Protein AF-A0A3M0YVK8-F1 (afdb_monomer)

Structure (mmCIF, N/CA/C/O backbone):
data_AF-A0A3M0YVK8-F1
#
_entry.id   AF-A0A3M0YVK8-F1
#
loop_
_atom_site.group_PDB
_atom_site.id
_atom_site.type_symbol
_atom_site.label_atom_id
_atom_site.label_alt_id
_atom_site.label_comp_id
_atom_site.label_asym_id
_atom_site.label_entity_id
_atom_site.label_seq_id
_atom_site.pdbx_PDB_ins_code
_atom_site.Cartn_x
_atom_site.Cartn_y
_atom_site.Cartn_z
_atom_site.occupancy
_atom_site.B_iso_or_equiv
_atom_site.auth_seq_id
_atom_site.auth_comp_id
_atom_site.auth_asym_id
_atom_site.auth_atom_id
_atom_site.pdbx_PDB_model_num
ATOM 1 N N . MET A 1 1 ? -7.511 -28.197 2.578 1.00 40.34 1 MET A N 1
ATOM 2 C CA . MET A 1 1 ? -6.990 -27.391 3.706 1.00 40.34 1 MET A CA 1
ATOM 3 C C . MET A 1 1 ? -6.292 -26.165 3.139 1.00 40.34 1 MET A C 1
ATOM 5 O O . MET A 1 1 ? -5.329 -26.332 2.405 1.00 40.34 1 MET A O 1
ATOM 9 N N . GLY A 1 2 ? -6.829 -24.964 3.378 1.00 49.59 2 GLY A N 1
ATOM 10 C CA . GLY A 1 2 ? -6.327 -23.718 2.785 1.00 49.59 2 GLY A CA 1
ATOM 11 C C . GLY A 1 2 ? -4.874 -23.432 3.167 1.00 49.59 2 GLY A C 1
ATOM 12 O O . GLY A 1 2 ? -4.499 -23.566 4.329 1.00 4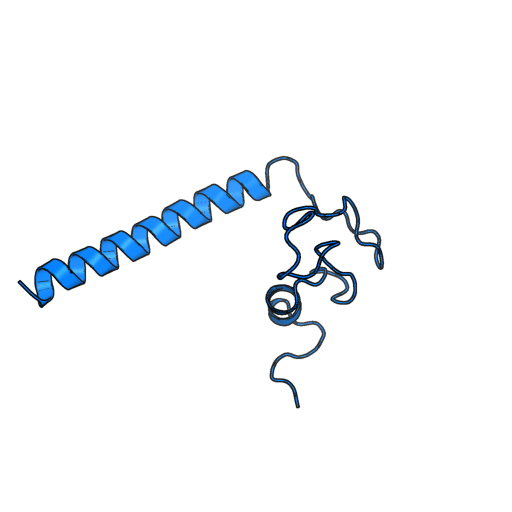9.59 2 GLY A O 1
ATOM 13 N N . LEU A 1 3 ? -4.076 -23.044 2.172 1.00 55.66 3 LEU A N 1
ATOM 14 C CA . LEU A 1 3 ? -2.614 -22.918 2.215 1.00 55.66 3 LEU A CA 1
ATOM 15 C C . LEU A 1 3 ? -2.082 -21.849 3.199 1.00 55.66 3 LEU A C 1
ATOM 17 O O . LEU A 1 3 ? -0.878 -21.743 3.399 1.00 55.66 3 LEU A O 1
ATOM 21 N N . PHE A 1 4 ? -2.958 -21.074 3.847 1.00 52.41 4 PHE A N 1
ATOM 22 C CA . PHE A 1 4 ? -2.586 -20.010 4.778 1.00 52.41 4 PHE A CA 1
ATOM 23 C C . PHE A 1 4 ? -3.292 -20.187 6.124 1.00 52.41 4 PHE A C 1
ATOM 25 O O . PHE A 1 4 ? -4.509 -20.061 6.245 1.00 52.41 4 PHE A O 1
ATOM 32 N N . LYS A 1 5 ? -2.505 -20.484 7.163 1.00 54.78 5 LYS A N 1
ATOM 33 C CA . LYS A 1 5 ? -2.984 -20.659 8.539 1.00 54.78 5 LYS A CA 1
ATOM 34 C C . LYS A 1 5 ? -3.509 -19.317 9.079 1.00 54.78 5 LYS A C 1
ATOM 36 O O . LYS A 1 5 ? -2.810 -18.299 8.986 1.00 54.78 5 LYS A O 1
ATOM 41 N N . LYS A 1 6 ? -4.716 -19.323 9.665 1.00 54.97 6 LYS A N 1
ATOM 42 C CA . LYS A 1 6 ? -5.296 -18.191 10.415 1.00 54.97 6 LYS A CA 1
ATOM 43 C C . LYS A 1 6 ? -4.277 -17.772 11.491 1.00 54.97 6 LYS A C 1
ATOM 45 O O . LYS A 1 6 ? -3.857 -18.612 12.282 1.00 54.97 6 LYS A O 1
ATOM 50 N N . GLY A 1 7 ? -3.816 -16.519 11.455 1.00 64.44 7 GLY A N 1
ATOM 51 C CA . GLY A 1 7 ? -2.749 -15.997 12.330 1.00 64.44 7 GLY A CA 1
ATOM 52 C C . GLY A 1 7 ? -1.418 -15.674 11.633 1.00 64.44 7 GLY A C 1
ATOM 53 O O . GLY A 1 7 ? -0.557 -15.039 12.236 1.00 64.44 7 GLY A O 1
ATOM 54 N N . SER A 1 8 ? -1.242 -16.045 10.361 1.00 71.06 8 SER A N 1
ATOM 55 C CA . SER A 1 8 ? -0.099 -15.586 9.558 1.00 71.06 8 SER A CA 1
ATOM 56 C C . SER A 1 8 ? -0.340 -14.184 8.985 1.00 71.06 8 SER A C 1
ATOM 58 O O . SER A 1 8 ? -1.451 -13.855 8.571 1.00 71.06 8 SER A O 1
ATOM 60 N N . LYS A 1 9 ? 0.709 -13.353 8.912 1.00 74.00 9 LYS A N 1
ATOM 61 C CA . LYS A 1 9 ? 0.630 -12.010 8.304 1.00 74.00 9 LYS A CA 1
ATOM 62 C C . LYS A 1 9 ? 0.185 -12.063 6.840 1.00 74.00 9 LYS A C 1
ATOM 64 O O . LYS A 1 9 ? -0.558 -11.197 6.395 1.00 74.00 9 LYS A O 1
ATOM 69 N N . LEU A 1 10 ? 0.581 -13.117 6.125 1.00 78.44 10 LEU A N 1
ATOM 70 C CA . LEU A 1 10 ? 0.195 -13.356 4.734 1.00 78.44 10 LEU A CA 1
ATOM 71 C C . LEU A 1 10 ? -1.317 -13.542 4.585 1.00 78.44 10 LEU A C 1
ATOM 73 O O . LEU A 1 10 ? -1.912 -12.954 3.689 1.00 78.44 10 LEU A O 1
ATOM 77 N N . TYR A 1 11 ? -1.957 -14.276 5.501 1.00 80.19 11 TYR A N 1
ATOM 78 C CA . TYR A 1 11 ? -3.412 -14.432 5.497 1.00 80.19 11 TYR A CA 1
ATOM 79 C C . TYR A 1 11 ? -4.130 -13.077 5.597 1.00 80.19 11 TYR A C 1
ATOM 81 O O . TYR A 1 11 ? -5.071 -12.818 4.850 1.00 80.19 11 TYR A O 1
ATOM 89 N N . SER A 1 12 ? -3.658 -12.189 6.478 1.00 79.94 12 SER A N 1
ATOM 90 C CA . SER A 1 12 ? -4.216 -10.840 6.633 1.00 79.94 12 SER A CA 1
ATOM 91 C C . SER A 1 12 ? -4.087 -10.000 5.359 1.00 79.94 12 SER A C 1
ATOM 93 O O . SER A 1 12 ? -5.019 -9.275 5.020 1.00 79.94 12 SER A O 1
ATOM 95 N N . ILE A 1 13 ? -2.959 -10.121 4.650 1.00 83.56 13 ILE A N 1
ATOM 96 C CA . ILE A 1 13 ? -2.682 -9.382 3.410 1.00 83.56 13 ILE A CA 1
ATOM 97 C C . ILE A 1 13 ? -3.594 -9.865 2.276 1.00 83.56 13 ILE A C 1
ATOM 99 O O . ILE A 1 13 ? -4.262 -9.050 1.647 1.00 83.56 13 ILE A O 1
ATOM 103 N N . PHE A 1 14 ? -3.676 -11.180 2.045 1.00 82.31 14 PHE A N 1
ATOM 104 C CA . PHE A 1 14 ? -4.468 -11.735 0.940 1.00 82.31 14 PHE A CA 1
ATOM 105 C C . PHE A 1 14 ? -5.978 -11.573 1.132 1.00 82.31 14 PHE A C 1
ATOM 107 O O . PHE A 1 14 ? -6.694 -11.339 0.163 1.00 82.31 14 PHE A O 1
ATOM 114 N N . HIS A 1 15 ? -6.471 -11.684 2.369 1.00 82.19 15 HIS A N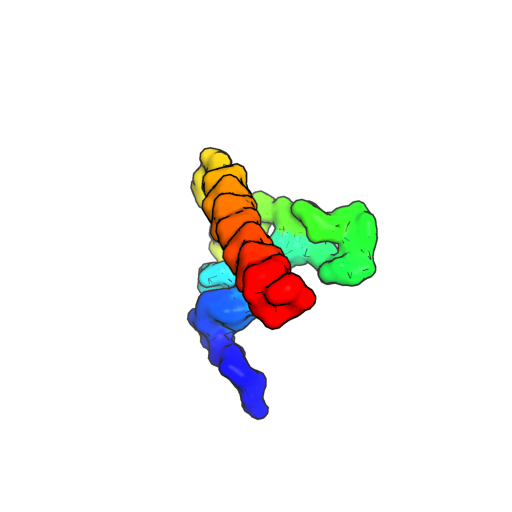 1
ATOM 115 C CA . HIS A 1 15 ? -7.900 -11.549 2.663 1.00 82.19 15 HIS A CA 1
ATOM 116 C C . HIS A 1 15 ? -8.327 -10.127 3.041 1.00 82.19 15 HIS A C 1
ATOM 118 O O . HIS A 1 15 ? -9.482 -9.942 3.420 1.00 82.19 15 HIS A O 1
ATOM 124 N N . LEU A 1 16 ? -7.424 -9.140 2.965 1.00 84.88 16 LEU A N 1
ATOM 125 C CA . LEU A 1 16 ? -7.692 -7.750 3.359 1.00 84.88 16 LEU A CA 1
ATOM 126 C C . LEU A 1 16 ? -8.331 -7.678 4.759 1.00 84.88 16 LEU A C 1
ATOM 128 O O . LEU A 1 16 ? -9.342 -7.010 4.988 1.00 84.88 16 LEU A O 1
ATOM 132 N N . LYS A 1 17 ? -7.745 -8.420 5.703 1.00 86.44 17 LYS A N 1
ATOM 133 C CA . LYS A 1 17 ? -8.177 -8.478 7.103 1.00 86.44 17 LYS A CA 1
ATOM 134 C C . LYS A 1 17 ? -7.211 -7.709 7.989 1.00 86.44 17 LYS A C 1
ATOM 136 O O . LYS A 1 17 ? -6.036 -7.538 7.671 1.00 86.44 17 LYS A O 1
ATOM 141 N N . CYS A 1 18 ? -7.690 -7.297 9.156 1.00 86.44 18 CYS A N 1
ATOM 142 C CA . CYS A 1 18 ? -6.870 -6.620 10.150 1.00 86.44 18 CYS A CA 1
ATOM 143 C C . CYS A 1 18 ? -5.591 -7.432 10.474 1.00 86.44 18 CYS A C 1
ATOM 145 O O . CYS A 1 18 ? -5.683 -8.620 10.796 1.00 86.44 18 CYS A O 1
ATOM 147 N N . PRO A 1 19 ? -4.395 -6.812 10.471 1.00 82.94 19 PRO A N 1
ATOM 148 C CA . PRO A 1 19 ? -3.117 -7.503 10.685 1.00 82.94 19 PRO A CA 1
ATOM 149 C C . PRO A 1 19 ? -2.886 -7.968 12.132 1.00 82.94 19 PRO A C 1
ATOM 151 O O . PRO A 1 19 ? -1.888 -8.648 12.403 1.00 82.94 19 PRO A O 1
ATOM 154 N N . ARG A 1 20 ? -3.759 -7.555 13.065 1.00 82.81 20 ARG A N 1
ATOM 155 C CA . ARG A 1 20 ? -3.725 -7.942 14.482 1.00 82.81 20 ARG A CA 1
ATOM 156 C C . ARG A 1 20 ? -4.716 -9.062 14.791 1.00 82.81 20 ARG A C 1
ATOM 158 O O . ARG A 1 20 ? -4.312 -10.069 15.353 1.00 82.81 20 ARG A O 1
ATOM 165 N N . CYS A 1 21 ? -5.991 -8.895 14.426 1.00 84.06 21 CYS A N 1
ATOM 166 C CA . CYS A 1 21 ? -7.040 -9.869 14.755 1.00 84.06 21 CYS A CA 1
ATOM 167 C C . CYS A 1 21 ? -7.398 -10.833 13.613 1.00 84.06 21 CYS A C 1
ATOM 169 O O . CYS A 1 21 ? -8.049 -11.833 13.873 1.00 84.06 21 CYS A O 1
ATOM 171 N N . ALA A 1 22 ? -7.001 -10.556 12.364 1.00 82.56 22 ALA A N 1
ATOM 172 C CA . ALA A 1 22 ? -7.303 -11.356 11.167 1.00 82.56 22 ALA A CA 1
ATOM 173 C C . ALA A 1 22 ? -8.802 -11.624 10.892 1.00 82.56 22 ALA A C 1
ATOM 175 O O . ALA A 1 22 ? -9.136 -12.429 10.022 1.00 82.56 22 ALA A O 1
ATOM 176 N N . GLU A 1 23 ? -9.704 -10.942 11.601 1.00 82.38 23 GLU A N 1
ATOM 177 C CA . GLU A 1 23 ? -11.156 -11.142 11.514 1.00 82.38 23 GLU A CA 1
ATOM 178 C C . GLU A 1 23 ? -11.893 -9.898 11.026 1.00 82.38 23 GLU A C 1
ATOM 180 O O . GLU A 1 23 ? -12.799 -10.010 10.198 1.00 82.38 23 GLU A O 1
ATOM 185 N N . GLY A 1 24 ? -11.482 -8.716 11.497 1.00 84.12 24 GLY A N 1
ATOM 186 C CA . GLY A 1 24 ? -12.047 -7.447 11.049 1.00 84.12 24 GLY A CA 1
ATOM 187 C C . GLY A 1 24 ? -11.679 -7.146 9.600 1.00 84.12 24 GLY A C 1
ATOM 188 O O . GLY A 1 24 ? -10.524 -7.329 9.210 1.00 84.12 24 GLY A O 1
ATOM 189 N N . ASP A 1 25 ? -12.656 -6.685 8.826 1.00 85.44 25 ASP A N 1
ATOM 190 C CA . ASP A 1 25 ? -12.442 -6.202 7.465 1.00 85.44 25 ASP A CA 1
ATOM 191 C C . ASP A 1 25 ? -11.638 -4.901 7.471 1.00 85.44 25 ASP A C 1
ATOM 193 O O . ASP A 1 25 ? -11.847 -4.013 8.309 1.00 85.44 25 ASP A O 1
ATOM 197 N N . LEU A 1 26 ? -10.665 -4.835 6.563 1.00 85.50 26 LEU A N 1
ATOM 198 C CA . LEU A 1 26 ? -9.803 -3.674 6.395 1.00 85.50 26 LEU A CA 1
ATOM 199 C C . LEU A 1 26 ? -10.521 -2.550 5.637 1.00 85.50 26 LEU A C 1
ATOM 201 O O . LEU A 1 26 ? -10.310 -1.385 5.945 1.00 85.50 26 LEU A O 1
ATOM 205 N N . PHE A 1 27 ? -11.391 -2.904 4.691 1.00 85.94 27 PHE A N 1
ATOM 206 C CA . PHE A 1 27 ? -12.192 -1.978 3.893 1.00 85.94 27 PHE A CA 1
ATOM 207 C C . PHE A 1 27 ? -13.680 -2.219 4.149 1.00 85.94 27 PHE A C 1
ATOM 209 O O . PHE A 1 27 ? -14.100 -3.354 4.368 1.00 85.94 27 PHE A O 1
ATOM 216 N N . GLU A 1 28 ? -14.485 -1.156 4.118 1.00 79.06 28 GLU A N 1
ATOM 217 C CA . GLU A 1 28 ? -15.940 -1.266 4.324 1.00 79.06 28 GLU A CA 1
ATOM 218 C C . GLU A 1 28 ? -16.678 -1.869 3.119 1.00 79.06 28 GLU A C 1
ATOM 220 O O . GLU A 1 28 ? -17.775 -2.407 3.261 1.00 79.06 28 GLU A O 1
ATOM 225 N N . THR A 1 29 ? -16.086 -1.776 1.926 1.00 76.19 29 THR A N 1
ATOM 226 C CA . THR A 1 29 ? -16.667 -2.294 0.689 1.00 76.19 29 THR A CA 1
ATOM 227 C C . THR A 1 29 ? -15.853 -3.466 0.140 1.00 76.19 29 THR A C 1
ATOM 229 O O . THR A 1 29 ? -14.632 -3.506 0.306 1.00 76.19 29 THR A O 1
ATOM 232 N N . PRO A 1 30 ? -16.506 -4.439 -0.525 1.00 74.75 30 PRO A N 1
ATOM 233 C CA . PRO A 1 30 ? -15.794 -5.511 -1.206 1.00 74.75 30 PRO A CA 1
ATOM 234 C C . PRO A 1 30 ? -14.992 -4.949 -2.385 1.00 74.75 30 PRO A C 1
ATOM 236 O O . PRO A 1 30 ? -15.397 -3.959 -2.995 1.00 74.75 30 PRO A O 1
ATOM 239 N N . THR A 1 31 ? -13.907 -5.629 -2.765 1.00 72.19 31 THR A N 1
ATOM 240 C CA . THR A 1 31 ? -12.961 -5.208 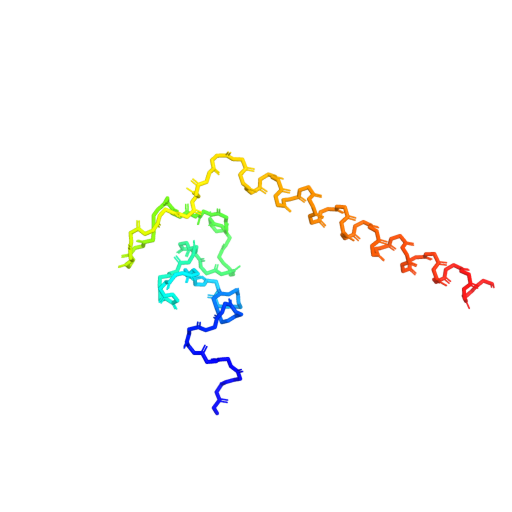-3.820 1.00 72.19 31 THR A CA 1
ATOM 241 C C . THR A 1 31 ? -13.623 -4.865 -5.162 1.00 72.19 31 THR A C 1
ATOM 243 O O . THR A 1 31 ? -13.078 -4.086 -5.933 1.00 72.19 31 THR A O 1
ATOM 246 N N . PHE A 1 32 ? -14.809 -5.414 -5.443 1.00 73.88 32 PHE A N 1
ATOM 247 C CA . PHE A 1 32 ? -15.555 -5.184 -6.685 1.00 73.88 32 PHE A CA 1
ATOM 248 C C . PHE A 1 32 ? -16.631 -4.080 -6.592 1.00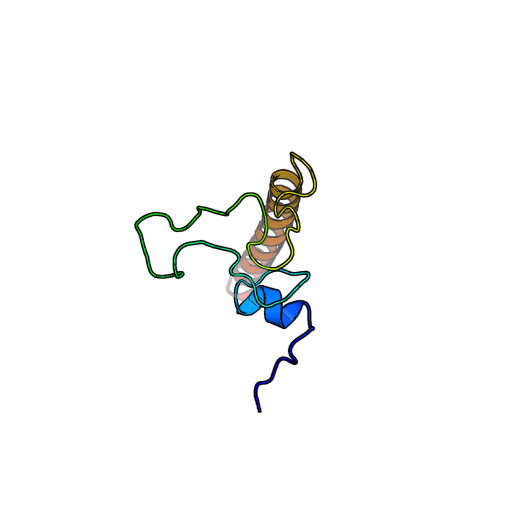 73.88 32 PHE A C 1
ATOM 250 O O . PHE A 1 32 ? -17.411 -3.884 -7.522 1.00 73.88 32 PHE A O 1
ATOM 257 N N . SER A 1 33 ? -16.728 -3.359 -5.470 1.00 75.69 33 SER A N 1
ATOM 258 C CA . SER A 1 33 ? -17.704 -2.279 -5.292 1.00 75.69 33 SER A CA 1
ATOM 259 C C . SER A 1 33 ? -17.079 -0.913 -5.573 1.00 75.69 33 SER A C 1
ATOM 261 O O . SER A 1 33 ? -16.188 -0.450 -4.868 1.00 75.69 33 SER A O 1
ATOM 263 N N . PHE A 1 34 ? -17.604 -0.219 -6.581 1.00 74.50 34 PHE A N 1
ATOM 264 C CA . PHE A 1 34 ? -17.097 1.084 -7.029 1.00 74.50 34 PHE A CA 1
ATOM 265 C C . PHE A 1 34 ? -17.582 2.277 -6.200 1.00 74.50 34 PHE A C 1
ATOM 267 O O . PHE A 1 34 ? -17.193 3.409 -6.469 1.00 74.50 34 PHE A O 1
ATOM 274 N N . ARG A 1 35 ? -18.440 2.063 -5.195 1.00 72.81 35 ARG A N 1
ATOM 275 C CA . ARG A 1 35 ? -19.007 3.177 -4.422 1.00 72.81 35 ARG A CA 1
ATOM 276 C C . ARG A 1 35 ? -17.977 3.848 -3.515 1.00 72.81 35 ARG A C 1
ATOM 278 O O . ARG A 1 35 ? -17.991 5.071 -3.424 1.00 72.81 35 ARG A O 1
ATOM 285 N N . LYS A 1 36 ? -17.125 3.068 -2.835 1.00 75.38 36 LYS A N 1
ATOM 286 C CA . LYS A 1 36 ? -16.120 3.558 -1.868 1.00 75.38 36 LYS A CA 1
ATOM 287 C C . LYS A 1 36 ? -14.907 2.608 -1.745 1.00 75.38 36 LYS A C 1
ATOM 289 O O . LYS A 1 36 ? -14.605 2.144 -0.646 1.00 75.38 36 LYS A O 1
ATOM 294 N N . PRO A 1 37 ? -14.198 2.313 -2.850 1.00 71.50 37 PRO A N 1
ATOM 295 C CA . PRO A 1 37 ? -13.176 1.258 -2.901 1.00 71.50 37 PRO A CA 1
ATOM 296 C C . PRO A 1 37 ? -11.953 1.503 -2.001 1.00 71.50 37 PRO A C 1
ATOM 298 O O . PRO A 1 37 ? -11.238 0.564 -1.673 1.00 71.50 37 PRO A O 1
ATOM 301 N N . PHE A 1 38 ? -11.716 2.749 -1.581 1.00 75.44 38 PHE A N 1
ATOM 302 C CA . PHE A 1 38 ? -10.557 3.136 -0.766 1.00 75.44 38 PHE A CA 1
ATOM 303 C C . PHE A 1 38 ? -10.931 3.644 0.625 1.00 75.44 38 PHE A C 1
ATOM 305 O O . PHE A 1 38 ? -10.078 4.174 1.336 1.00 75.44 38 PHE A O 1
ATOM 312 N N . TYR A 1 39 ? -12.199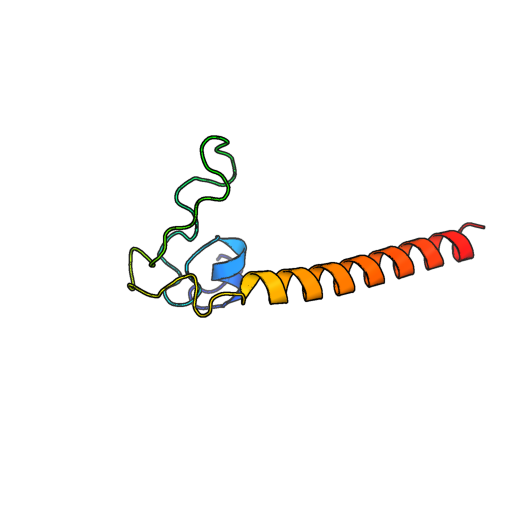 3.522 1.021 1.00 82.19 39 TYR A N 1
ATOM 313 C CA . TYR A 1 39 ? -12.593 3.956 2.351 1.00 82.19 39 TYR A CA 1
ATOM 314 C C . TYR A 1 39 ? -12.168 2.916 3.385 1.00 82.19 39 TYR A C 1
ATOM 316 O O . TYR A 1 39 ? -12.613 1.764 3.380 1.00 82.19 39 TYR A O 1
ATOM 324 N N . MET A 1 40 ? -11.292 3.358 4.278 1.00 85.25 40 MET A N 1
ATOM 325 C CA . MET A 1 40 ? -10.783 2.580 5.390 1.00 85.25 40 MET A CA 1
ATOM 326 C C . MET A 1 40 ? -11.326 3.187 6.688 1.00 85.25 40 MET A C 1
ATOM 328 O O . MET A 1 40 ? -11.186 4.396 6.894 1.00 85.25 40 MET A O 1
ATOM 332 N N . PRO A 1 41 ? -11.950 2.396 7.574 1.00 85.94 41 PRO A N 1
ATOM 333 C CA . PRO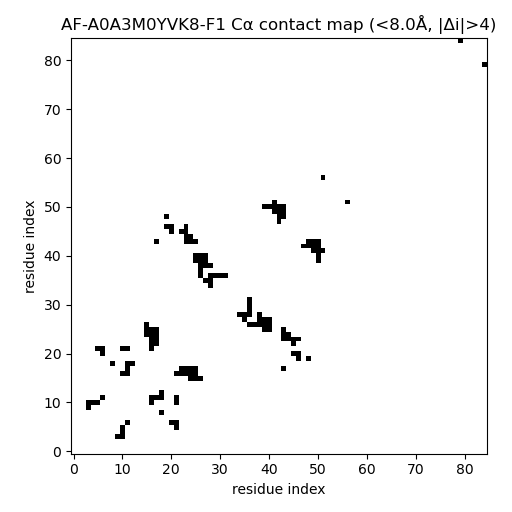 A 1 41 ? -12.342 2.888 8.888 1.00 85.94 41 PRO A CA 1
ATOM 334 C C . PRO A 1 41 ? -11.105 3.317 9.694 1.00 85.94 41 PRO A C 1
ATOM 336 O O . PRO A 1 41 ? -10.002 2.834 9.470 1.00 85.94 41 PRO A O 1
ATOM 339 N N . GLN A 1 42 ? -11.281 4.216 10.665 1.00 85.81 42 GLN A N 1
ATOM 340 C CA . GLN A 1 42 ? -10.173 4.686 11.515 1.00 85.81 42 GLN A CA 1
ATOM 341 C C . GLN A 1 42 ? -9.683 3.597 12.483 1.00 85.81 42 GLN A C 1
ATOM 343 O O . GLN A 1 42 ? -8.489 3.475 12.754 1.00 85.81 42 GLN A O 1
ATOM 348 N N . HIS A 1 43 ? -10.610 2.773 12.975 1.00 87.62 43 HIS A N 1
ATOM 349 C CA . HIS A 1 43 ? -10.352 1.717 13.949 1.00 87.62 43 HIS A CA 1
ATOM 350 C C . HIS A 1 43 ? -10.930 0.388 13.470 1.00 87.62 43 HIS A C 1
ATOM 352 O O . HIS A 1 43 ? -11.957 0.340 12.789 1.00 87.62 43 HIS A O 1
ATOM 358 N N . CYS A 1 44 ? -10.288 -0.710 13.862 1.00 87.69 44 CYS A N 1
ATOM 359 C CA . CYS A 1 44 ? -10.784 -2.045 13.577 1.00 87.69 44 CYS A CA 1
ATOM 360 C C . CYS A 1 44 ? -12.097 -2.320 14.334 1.00 87.69 44 CYS A C 1
ATOM 362 O O . CYS A 1 44 ? -12.105 -2.232 15.563 1.00 87.69 44 CYS A O 1
ATOM 364 N N . PRO A 1 45 ? -13.172 -2.770 13.657 1.00 85.88 45 PRO A N 1
ATOM 365 C CA . PRO A 1 45 ? -14.471 -3.020 14.292 1.00 85.88 45 PRO A CA 1
ATOM 366 C C . PRO A 1 45 ? -14.482 -4.218 15.257 1.00 85.88 45 PRO A C 1
ATOM 368 O O . PRO A 1 45 ? -15.467 -4.429 15.957 1.00 85.88 45 PRO A O 1
ATOM 371 N N . LYS A 1 46 ? -13.422 -5.039 15.278 1.00 86.69 46 LYS A N 1
ATOM 372 C CA . LYS A 1 46 ? -13.320 -6.231 16.140 1.00 86.69 46 LYS A CA 1
ATOM 373 C C . LYS A 1 46 ? -12.369 -6.053 17.318 1.00 86.69 46 LYS A C 1
ATOM 375 O O . LYS A 1 46 ? -12.695 -6.473 18.418 1.00 86.69 46 LYS A O 1
ATOM 380 N N . CYS A 1 47 ? -11.197 -5.458 17.095 1.00 87.31 47 CYS A N 1
ATOM 381 C CA . CYS A 1 47 ? -10.166 -5.325 18.132 1.00 87.31 47 CYS A CA 1
ATOM 382 C C . CYS A 1 47 ? -9.854 -3.880 18.539 1.00 87.31 47 CYS A C 1
ATOM 384 O O . CYS A 1 47 ? -9.005 -3.684 19.402 1.00 87.31 47 CYS A O 1
ATOM 386 N N . GLY A 1 48 ? -10.469 -2.877 17.905 1.00 84.44 48 GLY A N 1
ATOM 387 C CA . GLY A 1 48 ? -10.244 -1.464 18.227 1.00 84.44 48 GLY A CA 1
ATOM 388 C C . GLY A 1 48 ? -8.864 -0.920 17.843 1.00 84.44 48 GLY A C 1
ATOM 389 O O . GLY A 1 48 ? -8.570 0.231 18.136 1.00 84.44 48 GLY A O 1
ATOM 390 N N . GLN A 1 49 ? -8.014 -1.712 17.179 1.00 86.25 49 GLN A N 1
ATOM 391 C CA . GLN A 1 49 ? -6.706 -1.255 16.704 1.00 86.25 49 GLN A CA 1
ATOM 392 C C . GLN A 1 49 ? -6.880 -0.078 15.727 1.00 86.25 49 GLN A C 1
ATOM 394 O O . GLN A 1 49 ? -7.638 -0.241 14.764 1.00 86.25 49 GLN A O 1
ATOM 399 N N . PRO A 1 50 ? -6.173 1.054 15.906 1.00 85.38 50 PRO A N 1
ATOM 400 C CA . PRO A 1 50 ? -6.145 2.108 14.900 1.00 85.38 50 PRO A CA 1
ATOM 401 C C . PRO A 1 50 ? -5.463 1.577 13.635 1.00 85.38 50 PRO A C 1
ATOM 403 O O . PRO A 1 50 ? -4.388 0.974 13.704 1.00 85.38 50 PRO A O 1
ATOM 406 N N . TYR A 1 51 ? -6.103 1.758 12.480 1.00 83.62 51 TYR A N 1
ATOM 407 C CA . TYR A 1 51 ? -5.518 1.337 11.204 1.00 83.62 51 TYR A CA 1
ATOM 408 C C . TYR A 1 51 ? -4.383 2.273 10.775 1.00 83.62 51 TYR A C 1
ATOM 410 O O . TYR A 1 51 ? -3.382 1.815 10.234 1.00 83.62 51 TYR A O 1
ATOM 418 N N . PHE A 1 52 ? -4.492 3.556 11.115 1.00 81.75 52 PHE A N 1
ATOM 419 C CA . PHE A 1 52 ? -3.422 4.535 10.977 1.00 81.75 52 PHE A CA 1
ATOM 420 C C . PHE A 1 52 ? -2.622 4.600 12.283 1.00 81.75 52 PHE A C 1
ATOM 422 O O . PHE A 1 52 ? -3.079 5.208 13.247 1.00 81.75 52 PHE A O 1
ATOM 429 N N . LEU A 1 53 ? -1.455 3.941 12.328 1.00 77.62 53 LEU A N 1
ATOM 430 C CA . LEU A 1 53 ? -0.577 3.962 13.509 1.00 77.62 53 LEU A CA 1
ATOM 431 C C . LEU A 1 53 ? 0.104 5.328 13.677 1.00 77.62 53 LEU A C 1
ATOM 433 O O . LEU A 1 53 ? 0.005 5.926 14.744 1.00 77.62 53 LEU A O 1
ATOM 437 N N . GLU A 1 54 ? 0.720 5.845 12.611 1.00 78.00 54 GLU A N 1
ATOM 438 C CA . GLU A 1 54 ? 1.305 7.186 12.574 1.00 78.00 54 GLU A CA 1
ATOM 439 C C . GLU A 1 54 ? 0.801 7.996 11.367 1.00 78.00 54 GLU A C 1
ATOM 441 O O . GLU A 1 54 ? 0.679 7.458 10.255 1.00 78.00 54 GLU A O 1
ATOM 446 N N . PRO A 1 55 ? 0.554 9.312 11.535 1.00 75.12 55 PRO A N 1
ATOM 447 C CA . PRO A 1 55 ? 0.330 10.198 10.401 1.00 75.12 55 PRO A CA 1
ATOM 448 C C . PRO A 1 55 ? 1.579 10.183 9.506 1.00 75.12 55 PRO A C 1
ATOM 450 O O . PRO A 1 55 ? 2.684 10.447 9.965 1.00 75.12 55 PRO A O 1
ATOM 453 N N . GLY A 1 56 ? 1.418 9.840 8.226 1.00 81.50 56 GLY A N 1
ATOM 454 C CA . GLY A 1 56 ? 2.534 9.765 7.272 1.00 81.50 56 GLY A CA 1
ATOM 455 C C . GLY A 1 56 ? 3.091 8.363 7.003 1.00 81.50 56 GLY A C 1
ATOM 456 O O . GLY A 1 56 ? 3.778 8.189 5.997 1.00 81.50 56 GLY A O 1
ATOM 457 N N . PHE A 1 57 ? 2.747 7.346 7.804 1.00 85.56 57 PHE A N 1
ATOM 458 C CA . PHE A 1 57 ? 3.247 5.975 7.608 1.00 85.56 57 PHE A CA 1
ATOM 459 C C . PHE A 1 57 ? 2.984 5.451 6.183 1.00 85.56 57 PHE A C 1
ATOM 461 O O . PHE A 1 57 ? 3.888 4.970 5.500 1.00 85.56 57 PHE A O 1
ATOM 468 N N . TYR A 1 58 ? 1.753 5.623 5.691 1.00 84.00 58 TYR A N 1
ATOM 469 C CA . TYR A 1 58 ? 1.364 5.191 4.346 1.00 84.00 58 TYR A CA 1
ATOM 470 C C . TYR A 1 58 ? 2.042 5.989 3.229 1.00 84.00 58 TYR A C 1
ATOM 472 O O . TYR A 1 58 ? 2.337 5.425 2.178 1.00 84.00 58 TYR A O 1
ATOM 480 N N . TYR A 1 59 ? 2.344 7.269 3.459 1.00 87.69 59 TYR A N 1
ATOM 481 C CA . TYR A 1 59 ? 3.105 8.071 2.501 1.00 87.69 59 TYR A CA 1
ATOM 482 C C . TYR A 1 59 ? 4.541 7.554 2.378 1.00 87.69 59 TYR A C 1
ATOM 484 O O 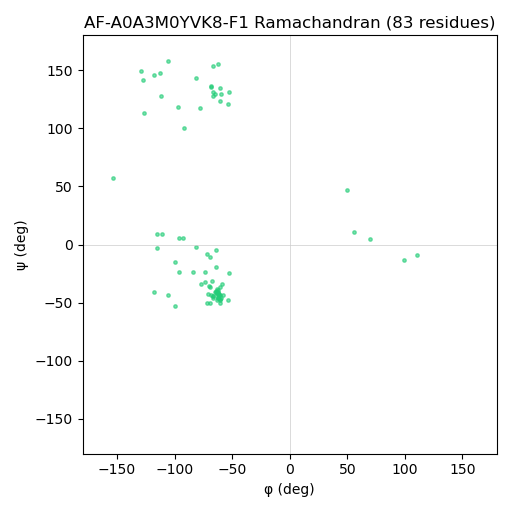. TYR A 1 59 ? 5.025 7.359 1.265 1.00 87.69 59 TYR A O 1
ATOM 492 N N . GLY A 1 60 ? 5.198 7.245 3.500 1.00 89.25 60 GLY A N 1
ATOM 493 C CA . GLY A 1 60 ? 6.526 6.623 3.494 1.00 89.25 60 GLY A CA 1
ATOM 494 C C . GLY A 1 60 ? 6.533 5.262 2.789 1.00 89.25 60 GLY A C 1
ATOM 495 O O . GLY A 1 60 ? 7.363 5.019 1.911 1.00 89.25 60 GLY A O 1
ATOM 496 N N . ALA A 1 61 ? 5.558 4.403 3.103 1.00 89.69 61 ALA A N 1
ATOM 497 C CA . ALA A 1 61 ? 5.406 3.097 2.460 1.00 89.69 61 ALA A CA 1
ATOM 498 C C . ALA A 1 61 ? 5.183 3.207 0.938 1.00 89.69 61 ALA A C 1
ATOM 500 O O . ALA A 1 61 ? 5.716 2.397 0.174 1.00 89.69 61 ALA A O 1
ATOM 501 N N . MET A 1 62 ? 4.442 4.227 0.489 1.00 90.81 62 MET A N 1
ATOM 502 C CA . MET A 1 62 ? 4.229 4.515 -0.931 1.00 90.81 62 MET A CA 1
ATOM 503 C C . MET A 1 62 ? 5.543 4.859 -1.641 1.00 90.81 62 MET A C 1
ATOM 505 O O . MET A 1 62 ? 5.821 4.277 -2.688 1.00 90.81 62 MET A O 1
ATOM 509 N N . PHE A 1 63 ? 6.369 5.750 -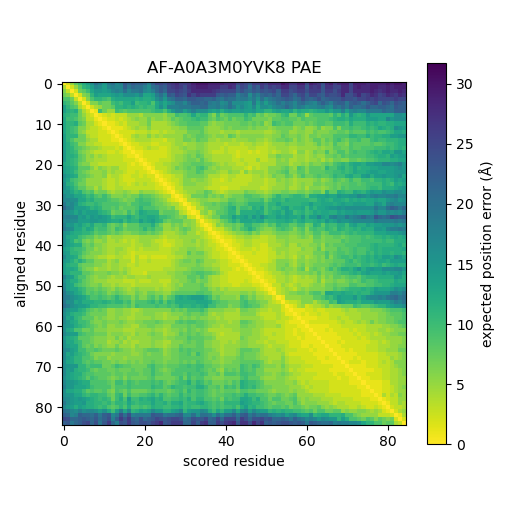1.078 1.00 92.94 63 PHE A N 1
ATOM 510 C CA . PHE A 1 63 ? 7.648 6.131 -1.693 1.00 92.94 63 PHE A CA 1
ATOM 511 C C . PHE A 1 63 ? 8.583 4.933 -1.872 1.00 92.94 63 PHE A C 1
ATOM 513 O O . PHE A 1 63 ? 9.125 4.733 -2.958 1.00 92.94 63 PHE A O 1
ATOM 520 N N . ILE A 1 64 ? 8.720 4.096 -0.839 1.00 93.44 64 ILE A N 1
ATOM 521 C CA . ILE A 1 64 ? 9.555 2.886 -0.899 1.00 93.44 64 ILE A CA 1
ATOM 522 C C . ILE A 1 64 ? 9.028 1.926 -1.975 1.00 93.44 64 ILE A C 1
ATOM 524 O O . ILE A 1 64 ? 9.802 1.403 -2.776 1.00 93.44 64 ILE A O 1
ATOM 528 N N . SER A 1 65 ? 7.705 1.744 -2.037 1.00 93.19 65 SER A N 1
ATOM 529 C CA . SER A 1 65 ? 7.057 0.877 -3.030 1.00 93.19 65 SER A CA 1
ATOM 530 C C . SER A 1 65 ? 7.269 1.376 -4.464 1.00 93.19 65 SER A C 1
ATOM 532 O O . SER A 1 65 ? 7.503 0.570 -5.367 1.00 93.19 65 SER A O 1
ATOM 534 N N . TYR A 1 66 ? 7.240 2.695 -4.677 1.00 94.69 66 TYR A N 1
ATOM 535 C CA . TYR A 1 66 ? 7.505 3.311 -5.979 1.00 94.69 66 TYR A CA 1
ATOM 536 C C . TYR A 1 66 ? 8.955 3.131 -6.425 1.00 94.69 66 TYR A C 1
ATOM 538 O O . TYR A 1 66 ? 9.187 2.740 -7.567 1.00 94.69 66 TYR A O 1
ATOM 546 N N . ILE A 1 67 ? 9.921 3.370 -5.532 1.00 95.81 67 ILE A N 1
ATOM 547 C CA . ILE A 1 67 ? 11.348 3.187 -5.836 1.00 95.81 67 ILE A CA 1
ATOM 548 C C . ILE A 1 67 ? 11.617 1.728 -6.203 1.00 95.81 67 ILE A C 1
ATOM 550 O O . ILE A 1 67 ? 12.237 1.457 -7.228 1.00 95.81 67 ILE A O 1
ATOM 554 N N . TRP A 1 68 ? 11.103 0.789 -5.403 1.00 96.25 68 TRP A N 1
ATOM 555 C CA . TRP A 1 68 ? 11.284 -0.640 -5.648 1.00 96.25 68 TRP A CA 1
ATOM 556 C C . TRP A 1 68 ? 10.689 -1.072 -6.991 1.00 96.25 68 TRP A C 1
ATOM 558 O O . TRP A 1 68 ? 11.368 -1.690 -7.809 1.00 96.25 68 TRP A O 1
ATOM 568 N N . THR A 1 69 ? 9.433 -0.702 -7.247 1.00 93.94 69 THR A N 1
ATOM 569 C CA . THR A 1 69 ? 8.741 -1.061 -8.493 1.00 93.94 69 THR A CA 1
ATOM 570 C C . THR A 1 69 ? 9.408 -0.419 -9.707 1.00 93.94 69 THR A C 1
ATOM 572 O O . THR A 1 69 ? 9.577 -1.082 -10.728 1.00 93.94 69 THR A O 1
ATOM 575 N N . GLY A 1 70 ? 9.828 0.844 -9.590 1.00 94.62 70 GLY A N 1
ATOM 576 C CA . GLY A 1 70 ? 10.560 1.553 -10.636 1.00 94.62 70 GLY A CA 1
ATOM 577 C C . GLY A 1 70 ? 11.905 0.901 -10.949 1.00 94.62 70 GLY A C 1
ATOM 578 O O . GLY A 1 70 ? 12.260 0.742 -12.110 1.00 94.62 70 GLY A O 1
ATOM 579 N N . TRP A 1 71 ? 12.641 0.451 -9.933 1.00 95.50 71 TRP A N 1
ATOM 580 C CA . TRP A 1 71 ? 13.912 -0.237 -10.158 1.00 95.50 71 TRP A CA 1
ATOM 581 C C . TRP A 1 71 ? 13.716 -1.583 -10.855 1.00 95.50 71 TRP A C 1
ATOM 583 O O . TRP A 1 71 ? 14.426 -1.897 -11.810 1.00 95.50 71 TRP A O 1
ATOM 593 N N . VAL A 1 72 ? 12.727 -2.362 -10.409 1.00 95.50 72 VAL A N 1
ATOM 594 C CA . VAL A 1 72 ? 12.391 -3.654 -11.021 1.00 95.50 72 VAL A CA 1
ATOM 595 C C . VAL A 1 72 ? 11.958 -3.472 -12.476 1.00 95.50 72 VAL A C 1
ATOM 597 O O . VAL A 1 72 ? 12.398 -4.237 -13.333 1.00 95.50 72 VAL A O 1
ATOM 600 N N . SER A 1 73 ? 11.147 -2.454 -12.784 1.00 92.81 73 SER A N 1
ATOM 601 C CA . SER A 1 73 ? 10.699 -2.198 -14.157 1.00 92.81 73 SER A CA 1
ATOM 602 C C . SER A 1 73 ? 11.842 -1.742 -15.064 1.00 92.81 73 SER A C 1
ATOM 604 O O . SER A 1 73 ? 11.977 -2.266 -16.168 1.00 92.81 73 SER A O 1
ATOM 606 N N . LEU A 1 74 ? 12.709 -0.840 -14.593 1.00 94.06 74 LEU A N 1
ATOM 607 C CA . LEU A 1 74 ? 13.887 -0.399 -15.345 1.00 94.06 74 LEU A CA 1
ATOM 608 C C . LEU A 1 74 ? 14.862 -1.550 -15.601 1.00 94.06 74 LEU A C 1
ATOM 610 O O . LEU A 1 74 ? 15.366 -1.690 -16.713 1.00 94.06 74 LEU A O 1
ATOM 614 N N . PHE A 1 75 ? 15.093 -2.399 -14.599 1.00 94.19 75 PHE A N 1
ATOM 615 C CA . PHE A 1 75 ? 15.938 -3.582 -14.743 1.00 94.19 75 PHE A CA 1
ATOM 616 C C . PHE A 1 75 ? 15.365 -4.565 -15.770 1.00 94.19 75 PHE A C 1
ATOM 618 O O . PHE A 1 75 ? 16.084 -5.031 -16.653 1.00 94.19 75 PHE A O 1
ATOM 625 N N . PHE A 1 76 ? 14.060 -4.834 -15.696 1.00 94.12 76 PHE A N 1
ATOM 626 C CA . PHE A 1 76 ? 13.372 -5.720 -16.631 1.00 94.12 76 PHE A CA 1
ATOM 627 C C . PHE A 1 76 ? 13.430 -5.195 -18.072 1.00 94.12 76 PHE A C 1
ATOM 629 O O . PHE A 1 76 ? 13.773 -5.941 -18.988 1.00 94.12 76 PHE A O 1
ATOM 636 N N . VAL A 1 77 ? 13.164 -3.901 -18.275 1.00 93.25 77 VAL A N 1
ATOM 637 C CA . VAL A 1 77 ? 13.253 -3.259 -19.597 1.00 93.25 77 VAL A CA 1
ATOM 638 C C . VAL A 1 77 ? 14.694 -3.253 -20.114 1.00 93.25 77 VAL A C 1
ATOM 640 O O . VAL A 1 77 ? 14.913 -3.554 -21.284 1.00 93.25 77 VAL A O 1
ATOM 643 N N . GLY A 1 78 ? 15.680 -2.985 -19.255 1.00 92.31 78 GLY A N 1
ATOM 644 C CA . GLY A 1 78 ? 17.097 -3.024 -19.625 1.00 92.31 78 GLY A CA 1
ATOM 645 C C . GLY A 1 78 ? 17.547 -4.404 -20.112 1.00 92.31 78 GLY A C 1
ATOM 646 O O . GLY A 1 78 ? 18.211 -4.498 -21.143 1.00 92.31 78 GLY A O 1
ATOM 647 N N . ILE A 1 79 ? 17.130 -5.478 -19.429 1.00 92.25 79 ILE A N 1
ATOM 648 C CA . ILE A 1 79 ? 17.396 -6.858 -19.871 1.00 92.25 79 ILE A CA 1
ATOM 649 C C . ILE A 1 79 ? 16.745 -7.138 -21.224 1.00 92.25 79 ILE A C 1
ATOM 651 O O . ILE A 1 79 ? 17.385 -7.722 -22.095 1.00 92.25 79 ILE A O 1
ATOM 655 N N . LEU A 1 80 ? 15.486 -6.733 -21.413 1.00 90.19 80 LEU A N 1
ATOM 656 C CA . LEU A 1 80 ? 14.783 -6.970 -22.673 1.00 90.19 80 LEU A CA 1
ATOM 657 C C . LEU A 1 80 ? 15.450 -6.248 -23.846 1.00 90.19 80 LEU A C 1
ATOM 659 O O . LEU A 1 80 ? 15.614 -6.851 -24.901 1.00 90.19 80 LEU A O 1
ATOM 663 N N . ILE A 1 81 ? 15.879 -4.997 -23.660 1.00 89.88 81 ILE A N 1
ATOM 664 C CA . ILE A 1 81 ? 16.566 -4.231 -24.710 1.00 89.88 81 ILE A CA 1
ATOM 665 C C . ILE A 1 81 ? 17.903 -4.882 -25.082 1.00 89.88 81 ILE A C 1
ATOM 667 O O . ILE A 1 81 ? 18.238 -4.933 -26.259 1.00 89.88 81 ILE A O 1
ATOM 671 N N . TRP A 1 82 ? 18.660 -5.389 -24.104 1.00 83.06 82 TRP A N 1
ATOM 672 C CA . TRP A 1 82 ? 19.984 -5.961 -24.370 1.00 83.06 82 TRP A CA 1
ATOM 673 C C . TRP A 1 82 ? 19.945 -7.427 -24.834 1.00 83.06 82 TRP A C 1
ATOM 675 O O . TRP A 1 82 ? 20.891 -7.891 -25.459 1.00 83.06 82 TRP A O 1
ATOM 685 N N . GLY A 1 83 ? 18.876 -8.163 -24.511 1.00 80.94 83 GLY A N 1
ATOM 686 C CA . GLY A 1 83 ? 18.714 -9.577 -24.862 1.00 80.94 83 GLY A CA 1
ATOM 687 C C . GLY A 1 83 ? 17.909 -9.850 -26.139 1.00 80.94 83 GLY A C 1
ATOM 688 O O . GLY A 1 83 ? 18.070 -10.917 -26.723 1.00 80.94 83 GLY A O 1
ATOM 689 N N . PHE A 1 84 ? 17.040 -8.925 -26.564 1.00 72.81 84 PHE A N 1
ATOM 690 C CA . PHE A 1 84 ? 16.239 -9.024 -27.799 1.00 72.81 84 PHE A CA 1
ATOM 691 C C . PHE A 1 84 ? 16.671 -8.021 -28.891 1.00 72.81 84 PHE A C 1
ATOM 693 O O . PHE A 1 84 ? 15.966 -7.883 -29.894 1.00 72.81 84 PHE A O 1
ATOM 700 N N . GLY A 1 85 ? 17.796 -7.324 -28.689 1.00 57.56 85 GLY A N 1
ATOM 701 C CA . GLY A 1 85 ? 18.419 -6.386 -29.630 1.00 57.56 85 GLY A CA 1
ATOM 702 C C . GLY A 1 85 ? 19.707 -6.924 -30.230 1.00 57.56 85 G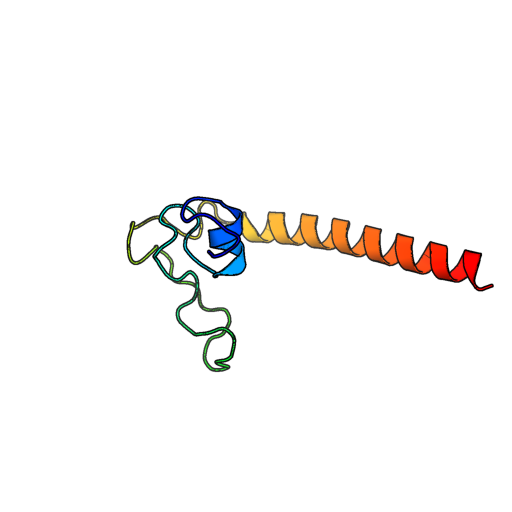LY A C 1
ATOM 703 O O . GLY A 1 85 ? 20.475 -7.567 -29.481 1.00 57.56 85 GLY A O 1
#

pLDDT: mean 81.73, std 11.33, range [40.34, 96.25]

Mean predicted aligned error: 8.65 Å

Solvent-accessible surface area (backbone atoms only — not comparable to full-atom values): 5268 Å² total; per-residue (Å²): 132,79,96,58,58,91,90,43,67,64,42,15,64,78,67,46,21,31,84,83,75,57,70,28,64,47,47,84,46,58,96,87,38,85,88,48,73,81,48,57,62,66,47,34,88,72,76,62,49,57,68,68,83,52,95,59,53,70,60,54,53,47,54,55,51,49,56,52,53,51,52,54,50,52,51,52,51,52,50,49,57,66,74,79,99

Secondary structure (DSSP, 8-state):
--SS-TT-HHHHHHTTB-TTTS-SBSSSS-TT-TTSTT---SB-TTT--BS-SSTTHHHHHHHHHHHHHHHHHHHHHHHHHHH--

Sequence (85 aa):
MGLFKKGSKLYSIFHLKCPRCAEGDLFETPTFSFRKPFYMPQHCPKCGQPYFLEPGFYYGAMFISYIWTGWVSLFFVGILIWGFG

Radius of gyration: 17.72 Å; Cα contacts (8 Å, |Δi|>4): 73; chains: 1; bounding box: 39×38×48 Å

Foldseek 3Di:
DDPDDQLDQVLCVVQCADSPRSPFHQAPDDCPDPPCNPDGDQAGPPPRHGPPPDVCPVVVVVVVVCVVVVVVVVVVVVCCVVVVD